Protein AF-A0A7V3SE21-F1 (afdb_monomer_lite)

Sequence (93 aa):
MIGTDTRRGSLRWNPDHPVSPHMLGSLLDEIGIGLDGVPGSSEARKATERYCTEALIQAAGAGIYLRIGHLETIARSFYDGYLACWPRKEPVG

Foldseek 3Di:
DDDPPPPPPPPPDDQAAFDDLVCLVVLCVVLCQLVPPDPCSVVLSVVLNVVLNVVCVVCVVVVHTHGSNNSSVSSVVSSVVCVVPPDPPDPPD

pLDDT: mean 85.1, std 17.77, range [37.47, 97.94]

Radius of gyration: 16.31 Å; chains: 1; bounding box: 39×21×65 Å

Secondary structure (DSSP, 8-state):
--------------TTSBP-GGGHHHHHHHTTTT-S--TTHHHHHHHHHHHHHHHHHHHHHTT---BHHHHHHHHHHHHHHHHHHS-------

Structure (mmCIF, N/CA/C/O backbone):
data_AF-A0A7V3SE21-F1
#
_entry.id   AF-A0A7V3SE21-F1
#
loop_
_atom_site.group_PDB
_atom_site.id
_atom_site.type_symbol
_atom_site.label_atom_id
_atom_site.label_alt_id
_atom_site.label_comp_id
_atom_site.label_asym_id
_atom_site.label_entity_id
_atom_site.label_seq_id
_atom_site.pdbx_PDB_ins_code
_atom_site.Cartn_x
_atom_site.Cartn_y
_atom_site.Cartn_z
_atom_site.occupancy
_atom_site.B_iso_or_equiv
_atom_site.auth_seq_id
_atom_site.auth_comp_id
_atom_site.auth_asym_id
_atom_site.auth_atom_id
_atom_site.pdbx_PDB_model_num
ATOM 1 N N . MET A 1 1 ? 23.598 -4.644 36.211 1.00 37.47 1 MET A N 1
ATOM 2 C CA . MET A 1 1 ? 23.732 -4.502 34.746 1.00 37.47 1 MET A CA 1
ATOM 3 C C . MET A 1 1 ? 22.348 -4.661 34.143 1.00 37.47 1 MET A C 1
ATOM 5 O O . MET A 1 1 ? 21.848 -5.775 34.099 1.00 37.47 1 MET A O 1
ATOM 9 N N . ILE A 1 2 ? 21.689 -3.553 33.801 1.00 41.41 2 ILE A N 1
ATOM 10 C CA . ILE A 1 2 ? 20.383 -3.576 33.131 1.00 41.41 2 ILE A CA 1
ATOM 11 C C . ILE A 1 2 ? 20.685 -3.747 31.644 1.00 41.41 2 ILE A C 1
ATOM 13 O O . ILE A 1 2 ? 21.184 -2.824 31.006 1.00 41.41 2 ILE A O 1
ATOM 17 N N . GLY A 1 3 ? 20.486 -4.959 31.128 1.00 39.25 3 GLY A N 1
ATOM 18 C CA . GLY A 1 3 ? 20.577 -5.225 29.700 1.00 39.25 3 GLY A CA 1
ATOM 19 C C . GLY A 1 3 ? 19.421 -4.525 29.000 1.00 39.25 3 GLY A C 1
ATOM 20 O O . GLY A 1 3 ? 18.262 -4.852 29.241 1.00 39.25 3 GLY A O 1
ATOM 21 N N . THR A 1 4 ? 19.736 -3.541 28.166 1.00 45.44 4 THR A N 1
ATOM 22 C CA . THR A 1 4 ? 18.806 -2.968 27.196 1.00 45.44 4 THR A CA 1
ATOM 23 C C . THR A 1 4 ? 18.436 -4.065 26.204 1.00 45.44 4 THR A C 1
ATOM 25 O O . THR A 1 4 ? 19.206 -4.372 25.294 1.00 45.44 4 THR A O 1
ATOM 28 N N . ASP A 1 5 ? 17.288 -4.702 26.426 1.00 42.91 5 ASP A N 1
ATOM 29 C CA . ASP A 1 5 ? 16.711 -5.671 25.501 1.00 42.91 5 ASP A CA 1
ATOM 30 C C . ASP A 1 5 ? 16.147 -4.915 24.292 1.00 42.91 5 ASP A C 1
ATOM 32 O O . ASP A 1 5 ? 14.964 -4.601 24.198 1.00 42.91 5 ASP A O 1
ATOM 36 N N . THR A 1 6 ? 17.035 -4.560 23.365 1.00 46.00 6 THR A N 1
ATOM 37 C CA . THR A 1 6 ? 16.697 -3.973 22.065 1.00 46.00 6 THR A CA 1
ATOM 38 C C . THR A 1 6 ? 16.263 -5.062 21.083 1.00 46.00 6 THR A C 1
ATOM 40 O O . THR A 1 6 ? 16.638 -5.050 19.910 1.00 46.00 6 THR A O 1
ATOM 43 N N . ARG A 1 7 ? 15.461 -6.034 21.528 1.00 44.62 7 ARG A N 1
ATOM 44 C CA . ARG A 1 7 ? 14.693 -6.860 20.600 1.00 44.62 7 ARG A CA 1
ATOM 45 C C . ARG A 1 7 ? 13.592 -5.975 20.039 1.00 44.62 7 ARG A C 1
ATOM 47 O O . ARG A 1 7 ? 12.535 -5.825 20.642 1.00 44.62 7 ARG A O 1
ATOM 54 N N . ARG A 1 8 ? 13.858 -5.382 18.867 1.00 47.28 8 ARG A N 1
ATOM 55 C CA . ARG A 1 8 ? 12.812 -5.019 17.902 1.00 47.28 8 ARG A CA 1
ATOM 56 C C . ARG A 1 8 ? 11.898 -6.234 17.817 1.00 47.28 8 ARG A C 1
ATOM 58 O O . ARG A 1 8 ? 12.282 -7.240 17.225 1.00 47.28 8 ARG A O 1
ATOM 65 N N . GLY A 1 9 ? 10.770 -6.187 18.517 1.00 45.34 9 GLY A N 1
ATOM 66 C CA . GLY A 1 9 ? 9.802 -7.264 18.490 1.00 45.34 9 GLY A CA 1
ATOM 67 C C . GLY A 1 9 ? 9.381 -7.417 17.043 1.00 45.34 9 GLY A C 1
ATOM 68 O O . GLY A 1 9 ? 8.757 -6.510 16.500 1.00 45.34 9 GLY A O 1
ATOM 69 N N . SER A 1 10 ? 9.769 -8.521 16.407 1.00 53.78 10 SER A N 1
ATOM 70 C CA . SER A 1 10 ? 9.107 -8.955 15.188 1.00 53.78 10 SER A CA 1
ATOM 71 C C . SER A 1 10 ? 7.626 -8.995 15.538 1.00 53.78 10 SER A C 1
ATOM 73 O O . SER A 1 10 ? 7.232 -9.784 16.410 1.00 53.78 10 SER A O 1
ATOM 75 N N . LEU A 1 11 ? 6.821 -8.111 14.950 1.00 56.81 11 LEU A N 1
ATOM 76 C CA . LEU A 1 11 ? 5.378 -8.286 14.972 1.00 56.81 11 LEU A CA 1
ATOM 77 C C . LEU A 1 11 ? 5.151 -9.726 14.520 1.00 56.81 11 LEU A C 1
ATOM 79 O O . LEU A 1 11 ? 5.589 -10.120 13.445 1.00 56.81 11 LEU A O 1
ATOM 83 N N . ARG A 1 12 ? 4.573 -10.570 15.380 1.00 68.75 12 ARG A N 1
ATOM 84 C CA . ARG A 1 12 ? 4.109 -11.868 14.897 1.00 68.75 12 ARG A CA 1
ATOM 85 C C . ARG A 1 12 ? 3.080 -11.538 13.832 1.00 68.75 12 ARG A C 1
ATOM 87 O O . ARG A 1 12 ? 2.051 -10.957 14.177 1.00 68.75 12 ARG A O 1
ATOM 94 N N . TRP A 1 13 ? 3.400 -11.851 12.578 1.00 77.75 13 TRP A N 1
ATOM 95 C CA . TRP A 1 13 ? 2.539 -11.559 11.445 1.00 77.75 13 TRP A CA 1
ATOM 96 C C . TRP A 1 13 ? 1.112 -12.017 11.753 1.00 77.75 13 TRP A C 1
ATOM 98 O O . TRP A 1 13 ? 0.862 -13.204 11.976 1.00 77.75 13 TRP A O 1
ATOM 108 N N . ASN A 1 14 ? 0.192 -11.061 11.831 1.00 89.19 14 ASN A N 1
ATOM 109 C CA . ASN A 1 14 ? -1.210 -11.308 12.124 1.00 89.19 14 ASN A CA 1
ATOM 110 C C . ASN A 1 14 ? -2.050 -10.413 11.207 1.00 89.19 14 ASN A C 1
ATOM 112 O O . ASN A 1 14 ? -2.110 -9.204 11.450 1.00 89.19 14 ASN A O 1
ATOM 116 N N . PRO A 1 15 ? -2.712 -10.973 10.178 1.00 90.69 15 PRO A N 1
ATOM 117 C CA . PRO A 1 15 ? -3.457 -10.186 9.201 1.00 90.69 15 PRO A CA 1
ATOM 118 C C . PRO A 1 15 ? -4.610 -9.395 9.824 1.00 90.69 15 PRO A C 1
ATOM 120 O O . PRO A 1 15 ? -5.032 -8.403 9.231 1.00 90.69 15 PRO A O 1
ATOM 123 N N . ASP A 1 16 ? -5.086 -9.791 11.009 1.00 93.38 16 ASP A N 1
ATOM 124 C CA . ASP A 1 16 ? -6.167 -9.114 11.719 1.00 93.38 16 ASP A CA 1
ATOM 125 C C . ASP A 1 16 ? -5.707 -7.942 12.595 1.00 93.38 16 ASP A C 1
ATOM 127 O O . ASP A 1 16 ? -6.539 -7.179 13.091 1.00 93.38 16 ASP A O 1
ATOM 131 N N . HIS A 1 17 ? -4.398 -7.761 12.791 1.00 91.69 17 HIS A N 1
ATOM 132 C CA . HIS A 1 17 ? -3.889 -6.679 13.626 1.00 91.69 17 HIS A CA 1
ATOM 133 C C . HIS A 1 17 ? -4.207 -5.318 12.980 1.00 91.69 17 HIS A C 1
ATOM 135 O O . HIS A 1 17 ? -3.874 -5.119 11.808 1.00 91.69 17 HIS A O 1
ATOM 141 N N . PRO A 1 18 ? -4.809 -4.356 13.707 1.00 92.31 18 PRO A N 1
ATOM 142 C CA . PRO A 1 18 ? -4.996 -3.001 13.197 1.00 92.31 18 PRO A CA 1
ATOM 143 C C . PRO A 1 18 ?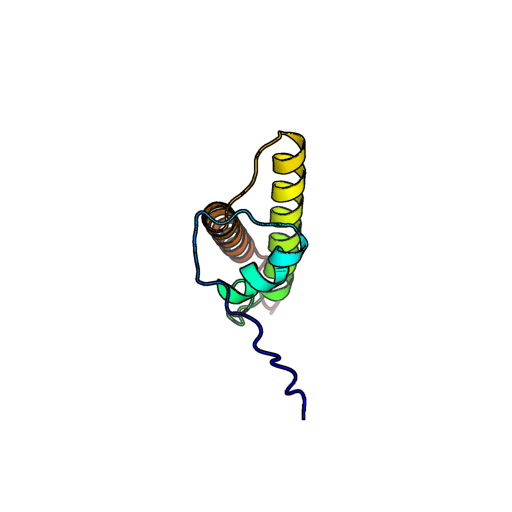 -3.651 -2.327 12.910 1.00 92.31 18 PRO A C 1
ATOM 145 O O . PRO A 1 18 ? -2.705 -2.472 13.684 1.00 92.31 18 PRO A O 1
ATOM 148 N N . VAL A 1 19 ? -3.585 -1.571 11.818 1.00 91.12 19 VAL A N 1
ATOM 149 C CA . VAL A 1 19 ? -2.395 -0.827 11.397 1.00 91.12 19 VAL A CA 1
ATOM 150 C C . VAL A 1 19 ? -2.562 0.637 11.765 1.00 91.12 19 VAL A C 1
ATOM 152 O O . VAL A 1 19 ? -3.591 1.255 11.497 1.00 91.12 19 VAL A O 1
ATOM 155 N N . SER A 1 20 ? -1.517 1.208 12.350 1.00 86.12 20 SER A N 1
ATOM 156 C CA . SER A 1 20 ? -1.400 2.649 12.548 1.00 86.12 20 SER A CA 1
ATOM 157 C C . SER A 1 20 ? -0.413 3.247 11.534 1.00 86.12 20 SER A C 1
ATOM 159 O O . SER A 1 20 ? 0.466 2.530 11.045 1.00 86.12 20 SER A O 1
ATOM 161 N N . PRO A 1 21 ? -0.487 4.556 11.231 1.00 85.62 21 PRO A N 1
ATOM 162 C CA . PRO A 1 21 ? 0.389 5.175 10.232 1.00 85.62 21 PRO A CA 1
ATOM 163 C C . PRO A 1 21 ? 1.888 4.991 10.502 1.00 85.62 21 PRO A C 1
ATOM 165 O O . PRO A 1 21 ? 2.660 4.803 9.568 1.00 85.62 21 PRO A O 1
ATOM 168 N N . HIS A 1 22 ? 2.314 4.972 11.770 1.00 88.19 22 HIS A N 1
ATOM 169 C CA . HIS A 1 22 ? 3.730 4.806 12.119 1.00 88.19 22 HIS A CA 1
ATOM 170 C C . HIS A 1 22 ? 4.269 3.395 11.837 1.00 88.19 22 HIS A C 1
ATOM 172 O O . HIS A 1 22 ? 5.478 3.215 11.728 1.00 88.19 22 HIS A O 1
ATOM 178 N N . MET A 1 23 ? 3.390 2.395 11.712 1.00 90.81 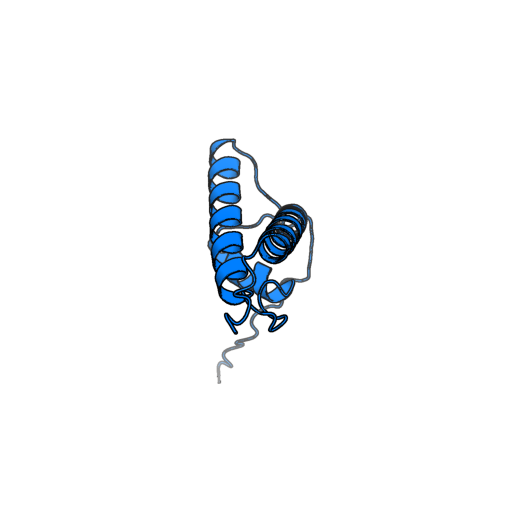23 MET A N 1
ATOM 179 C CA . MET A 1 23 ? 3.773 1.020 11.374 1.00 90.81 23 MET A CA 1
ATOM 180 C C . MET A 1 23 ? 3.962 0.822 9.868 1.00 90.81 23 MET A C 1
ATOM 182 O O . MET A 1 23 ? 4.544 -0.180 9.464 1.00 90.81 23 MET A O 1
ATOM 186 N N . LEU A 1 24 ? 3.469 1.746 9.035 1.00 92.25 24 LEU A N 1
ATOM 187 C CA . LEU A 1 24 ? 3.364 1.546 7.591 1.00 92.25 24 LEU A CA 1
ATOM 188 C C . LEU A 1 24 ? 4.720 1.281 6.929 1.00 92.25 24 LEU A C 1
ATOM 190 O O . LEU A 1 24 ? 4.834 0.357 6.129 1.00 92.25 24 LEU A O 1
ATOM 194 N N . GLY A 1 25 ? 5.747 2.058 7.284 1.00 92.94 25 GLY A N 1
ATOM 195 C CA . GLY A 1 25 ? 7.096 1.882 6.746 1.00 92.94 25 GLY A CA 1
ATOM 196 C C . GLY A 1 25 ? 7.616 0.463 6.977 1.00 92.94 25 GLY A C 1
ATOM 197 O O . GLY A 1 25 ? 7.924 -0.235 6.013 1.00 92.94 25 GLY A O 1
ATOM 198 N N . SER A 1 26 ? 7.610 0.019 8.240 1.00 92.12 26 SER A N 1
ATOM 199 C CA . SER A 1 26 ? 8.062 -1.320 8.637 1.00 92.12 26 SER A CA 1
ATOM 200 C C . SER A 1 26 ? 7.202 -2.440 8.061 1.00 92.12 26 SER A C 1
ATOM 202 O O . SER A 1 26 ? 7.750 -3.452 7.642 1.00 92.12 26 SER A O 1
ATOM 204 N N . LEU A 1 27 ? 5.880 -2.256 7.996 1.00 93.75 27 LEU A N 1
ATOM 205 C CA . LEU A 1 27 ? 4.977 -3.231 7.388 1.00 93.75 27 LEU A CA 1
ATOM 206 C C . LEU A 1 27 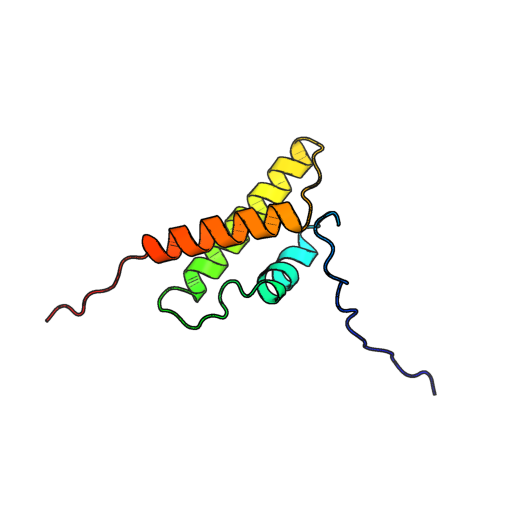? 5.333 -3.457 5.918 1.00 93.75 27 LEU A C 1
ATOM 208 O O . LEU A 1 27 ? 5.440 -4.595 5.482 1.00 93.75 27 LEU A O 1
ATOM 212 N N . LEU A 1 28 ? 5.526 -2.373 5.167 1.00 95.69 28 LEU A N 1
ATOM 213 C CA . LEU A 1 28 ? 5.859 -2.435 3.748 1.00 95.69 28 LEU A CA 1
ATOM 214 C C . LEU A 1 28 ? 7.241 -3.074 3.506 1.00 95.69 28 LEU A C 1
ATOM 216 O O . LEU A 1 28 ? 7.390 -3.809 2.531 1.00 95.69 28 LEU A O 1
ATOM 220 N N . ASP A 1 29 ? 8.213 -2.862 4.402 1.00 94.25 29 ASP A N 1
ATOM 221 C CA . ASP A 1 29 ? 9.501 -3.572 4.362 1.00 94.25 29 ASP A CA 1
ATOM 222 C C . ASP A 1 29 ? 9.327 -5.074 4.638 1.00 94.25 29 ASP A C 1
ATOM 224 O O . ASP A 1 29 ? 9.912 -5.904 3.944 1.00 94.25 29 ASP A O 1
ATOM 228 N N . GLU A 1 30 ? 8.494 -5.436 5.618 1.00 92.38 30 GLU A N 1
ATOM 229 C CA . GLU A 1 30 ? 8.235 -6.827 6.009 1.00 92.38 30 GLU A CA 1
ATOM 230 C C . GLU A 1 30 ? 7.568 -7.637 4.886 1.00 92.38 30 GLU A C 1
ATOM 232 O O . GLU A 1 30 ? 7.916 -8.799 4.678 1.00 92.38 30 GLU A O 1
ATOM 237 N N . ILE A 1 31 ? 6.676 -7.018 4.104 1.00 92.69 31 ILE A N 1
ATOM 238 C CA . ILE A 1 31 ? 6.064 -7.655 2.923 1.00 92.69 31 ILE A CA 1
ATOM 239 C C . ILE A 1 31 ? 6.888 -7.506 1.634 1.00 92.69 31 ILE A C 1
ATOM 241 O O . ILE A 1 31 ? 6.449 -7.958 0.576 1.00 92.69 31 ILE A O 1
ATOM 245 N N . GLY A 1 32 ? 8.073 -6.890 1.706 1.00 94.44 32 GLY A N 1
ATOM 246 C CA . GLY A 1 32 ? 9.028 -6.815 0.598 1.00 94.44 32 GLY A CA 1
ATOM 247 C C . GLY A 1 32 ? 8.745 -5.752 -0.469 1.00 94.44 32 GLY A C 1
ATOM 248 O O . GLY A 1 32 ? 9.351 -5.796 -1.539 1.00 94.44 32 GLY A O 1
ATOM 249 N N . ILE A 1 33 ? 7.856 -4.787 -0.215 1.00 96.81 33 ILE A N 1
ATOM 250 C CA . ILE A 1 33 ? 7.536 -3.731 -1.188 1.00 96.81 33 ILE A CA 1
ATOM 251 C C . ILE A 1 33 ? 8.763 -2.835 -1.382 1.00 96.81 33 ILE A C 1
ATOM 253 O O . ILE A 1 33 ? 9.284 -2.262 -0.424 1.00 96.81 33 ILE A O 1
ATOM 257 N N . GLY A 1 34 ? 9.208 -2.669 -2.630 1.00 94.25 34 GLY A N 1
ATOM 258 C CA . GLY A 1 34 ? 10.353 -1.816 -2.964 1.00 94.25 34 GLY A CA 1
ATOM 259 C C . GLY A 1 34 ? 11.734 -2.432 -2.710 1.00 94.25 34 GLY A C 1
ATOM 260 O O . GLY A 1 34 ? 12.728 -1.715 -2.807 1.00 94.25 34 GLY A O 1
ATOM 261 N N . LEU A 1 35 ? 11.808 -3.720 -2.350 1.00 93.12 35 LEU A N 1
ATOM 262 C CA . LEU A 1 35 ? 13.063 -4.417 -2.016 1.00 93.12 35 LEU A CA 1
ATOM 263 C C . LEU A 1 35 ? 13.533 -5.394 -3.108 1.00 93.12 35 LEU A C 1
ATOM 265 O O . LEU A 1 35 ? 14.527 -6.092 -2.934 1.00 93.12 35 LEU A O 1
ATOM 269 N N . ASP A 1 36 ? 12.832 -5.437 -4.237 1.00 90.00 36 ASP A N 1
ATOM 270 C CA . ASP A 1 36 ? 13.077 -6.343 -5.365 1.00 90.00 36 ASP A CA 1
ATOM 271 C C . ASP A 1 36 ? 14.200 -5.890 -6.317 1.00 90.00 36 ASP A C 1
ATOM 273 O O . ASP A 1 36 ? 14.668 -6.669 -7.146 1.00 90.00 36 ASP A O 1
ATOM 277 N N . GLY A 1 37 ? 14.653 -4.638 -6.202 1.00 87.19 37 GLY A N 1
ATOM 278 C CA . GLY A 1 37 ? 15.742 -4.086 -7.007 1.00 87.19 37 GLY A CA 1
ATOM 279 C C . GLY A 1 37 ? 15.395 -3.834 -8.479 1.00 87.19 37 GLY A C 1
ATOM 280 O O . GLY A 1 37 ? 16.306 -3.609 -9.278 1.00 87.19 37 GLY A O 1
ATOM 281 N N . VAL A 1 38 ? 14.113 -3.852 -8.862 1.00 89.88 38 VAL A N 1
ATOM 282 C CA . VAL A 1 38 ? 13.712 -3.596 -10.255 1.00 89.88 38 VAL A CA 1
ATOM 283 C C . VAL A 1 38 ? 13.732 -2.095 -10.594 1.00 89.88 38 VAL A C 1
ATOM 285 O O . VAL A 1 38 ? 13.598 -1.245 -9.706 1.00 89.88 38 VAL A O 1
ATOM 288 N N . PRO A 1 39 ? 13.884 -1.707 -11.875 1.00 90.94 39 PRO A N 1
ATOM 289 C CA . PRO A 1 39 ? 13.777 -0.306 -12.276 1.00 90.94 39 PRO A CA 1
ATOM 290 C C . PRO A 1 39 ? 12.434 0.310 -11.865 1.00 90.94 39 PRO A C 1
ATOM 292 O O . PRO A 1 39 ? 11.383 -0.286 -12.079 1.00 90.94 39 PRO A O 1
ATOM 295 N N . GLY A 1 40 ? 12.468 1.515 -11.290 1.00 90.75 40 GLY A N 1
ATOM 296 C CA . GLY A 1 40 ? 11.269 2.201 -10.793 1.00 90.75 40 GLY A CA 1
ATOM 297 C C . GLY A 1 40 ? 10.786 1.730 -9.416 1.00 90.75 40 GLY A C 1
ATOM 298 O O . GLY A 1 40 ? 9.842 2.305 -8.882 1.00 90.75 40 GLY A O 1
ATOM 299 N N . SER A 1 41 ? 11.441 0.735 -8.804 1.00 94.44 41 SER A N 1
ATOM 300 C CA . SER A 1 41 ? 11.078 0.188 -7.488 1.00 94.44 41 SER A CA 1
ATOM 301 C C . SER A 1 41 ? 11.071 1.249 -6.377 1.00 94.44 41 SER A C 1
ATOM 303 O O . SER A 1 41 ? 10.162 1.270 -5.547 1.00 94.44 41 SER A O 1
ATOM 305 N N . SER A 1 42 ? 12.014 2.202 -6.393 1.00 94.12 42 SER A N 1
ATOM 306 C CA . SER A 1 42 ? 12.071 3.286 -5.397 1.00 94.12 42 SER A CA 1
ATOM 307 C C . SER A 1 42 ? 10.894 4.258 -5.521 1.00 94.12 42 SER A C 1
ATOM 309 O O . SER A 1 42 ? 10.292 4.660 -4.522 1.00 94.12 42 SER A O 1
ATOM 311 N N . GLU A 1 43 ? 10.539 4.651 -6.741 1.00 95.06 43 GLU A N 1
ATOM 312 C CA . GLU A 1 43 ? 9.404 5.527 -7.009 1.00 95.06 43 GLU A CA 1
ATOM 313 C C . GLU A 1 43 ? 8.076 4.820 -6.741 1.00 95.06 43 GLU A C 1
ATOM 315 O O . GLU A 1 43 ? 7.216 5.391 -6.066 1.00 95.06 43 GLU A O 1
ATOM 320 N N . ALA A 1 44 ? 7.952 3.558 -7.160 1.00 96.38 44 ALA A N 1
ATOM 321 C CA . ALA A 1 44 ? 6.812 2.700 -6.864 1.00 96.38 44 ALA A CA 1
ATOM 322 C C . ALA A 1 44 ? 6.612 2.538 -5.353 1.00 96.38 44 ALA A C 1
ATOM 324 O O . ALA A 1 44 ? 5.496 2.695 -4.857 1.00 96.38 44 ALA A O 1
ATOM 325 N N . ARG A 1 45 ? 7.693 2.332 -4.586 1.00 97.12 45 ARG A N 1
ATOM 326 C CA . ARG A 1 45 ? 7.667 2.280 -3.115 1.00 97.12 45 ARG A CA 1
ATOM 327 C C . ARG A 1 45 ? 7.093 3.560 -2.517 1.00 97.12 45 ARG A C 1
ATOM 329 O O . ARG A 1 45 ? 6.172 3.491 -1.706 1.00 97.12 45 ARG A O 1
ATOM 336 N N . LYS A 1 46 ? 7.601 4.724 -2.938 1.00 96.62 46 LYS A N 1
ATOM 337 C CA . LYS A 1 46 ? 7.146 6.042 -2.453 1.00 96.62 46 LYS A CA 1
ATOM 338 C C . LYS A 1 46 ? 5.704 6.351 -2.852 1.00 96.62 46 LYS A C 1
ATOM 340 O O . LYS A 1 46 ? 5.007 7.062 -2.130 1.00 96.62 46 LYS A O 1
ATOM 345 N N . ALA A 1 47 ? 5.268 5.904 -4.027 1.00 96.81 47 ALA A N 1
ATOM 346 C CA . ALA A 1 47 ? 3.886 6.054 -4.471 1.00 96.81 47 ALA A CA 1
ATOM 347 C C . ALA A 1 47 ? 2.952 5.149 -3.653 1.00 96.81 47 ALA A C 1
ATOM 349 O O . ALA A 1 47 ? 1.935 5.618 -3.149 1.00 96.81 47 ALA A O 1
ATOM 350 N N . THR A 1 48 ? 3.356 3.897 -3.433 1.00 97.94 48 THR A N 1
ATOM 351 C CA . THR A 1 48 ? 2.624 2.916 -2.618 1.00 97.94 48 THR A CA 1
ATOM 352 C C . THR A 1 48 ? 2.477 3.383 -1.174 1.00 97.94 48 THR A C 1
ATOM 354 O O . THR A 1 48 ? 1.388 3.335 -0.615 1.00 97.94 48 THR A O 1
ATOM 357 N N . GLU A 1 49 ? 3.547 3.898 -0.566 1.00 97.25 49 GLU A N 1
ATOM 358 C CA . GLU A 1 49 ? 3.504 4.423 0.802 1.00 97.25 49 GLU A CA 1
ATOM 359 C C . GLU A 1 49 ? 2.536 5.607 0.937 1.00 97.25 49 GLU A C 1
ATOM 361 O O . GLU A 1 49 ? 1.742 5.653 1.879 1.00 97.25 49 GLU A O 1
ATOM 366 N N . ARG A 1 50 ? 2.541 6.532 -0.032 1.00 97.00 50 ARG A N 1
ATOM 367 C CA . ARG A 1 50 ? 1.581 7.645 -0.073 1.00 97.00 50 ARG A CA 1
ATOM 368 C C . ARG A 1 50 ? 0.145 7.148 -0.205 1.00 97.00 50 ARG A C 1
ATOM 370 O O . ARG A 1 50 ? -0.699 7.542 0.594 1.00 97.00 50 ARG A O 1
ATOM 377 N N . TYR A 1 51 ? -0.104 6.231 -1.136 1.00 97.25 51 TYR A N 1
ATOM 378 C CA . TYR A 1 51 ? -1.429 5.653 -1.349 1.00 97.25 51 TYR A CA 1
ATOM 379 C C . TYR A 1 51 ? -1.959 4.937 -0.096 1.00 97.25 51 TYR A C 1
ATOM 381 O O . TYR A 1 51 ? -3.076 5.189 0.353 1.00 97.25 51 TYR A O 1
ATOM 389 N N . CYS A 1 52 ? -1.136 4.097 0.537 1.00 97.44 52 CYS A N 1
ATOM 390 C CA . CYS A 1 52 ? -1.500 3.411 1.776 1.00 97.44 52 CYS A CA 1
ATOM 391 C C . CYS A 1 52 ? -1.726 4.382 2.947 1.00 97.44 52 CYS A C 1
ATOM 393 O O . CYS A 1 52 ? -2.605 4.147 3.776 1.00 97.44 52 CYS A O 1
ATOM 395 N N . THR A 1 53 ? -0.968 5.480 3.014 1.00 95.75 53 THR A N 1
ATOM 396 C CA . THR A 1 53 ? -1.177 6.535 4.018 1.00 95.75 53 THR A CA 1
ATOM 397 C C . THR A 1 53 ? -2.535 7.208 3.831 1.00 95.75 53 THR A C 1
ATOM 399 O O . THR A 1 53 ? -3.282 7.360 4.797 1.00 95.75 53 THR A O 1
ATOM 402 N N . GLU A 1 54 ? -2.895 7.566 2.598 1.00 95.69 54 GLU A N 1
ATOM 403 C CA . GLU A 1 54 ? -4.207 8.142 2.287 1.00 95.69 54 GLU A CA 1
ATOM 404 C C . GLU A 1 54 ? -5.346 7.171 2.611 1.00 95.69 54 GLU A C 1
ATOM 406 O O . GLU A 1 54 ? -6.332 7.576 3.225 1.00 95.69 54 GLU A O 1
ATOM 411 N N . ALA A 1 55 ? -5.192 5.885 2.281 1.00 95.50 55 ALA A N 1
ATOM 412 C CA . ALA A 1 55 ? -6.168 4.854 2.625 1.00 95.50 55 ALA A CA 1
ATOM 413 C C . ALA A 1 55 ? -6.374 4.739 4.146 1.00 95.50 55 ALA A C 1
ATOM 415 O O . ALA A 1 55 ? -7.513 4.669 4.610 1.00 95.50 55 ALA A O 1
ATOM 416 N N . LEU A 1 56 ? -5.291 4.773 4.933 1.00 94.69 56 LEU A N 1
ATOM 417 C CA . LEU A 1 56 ? -5.358 4.778 6.399 1.00 94.69 56 LEU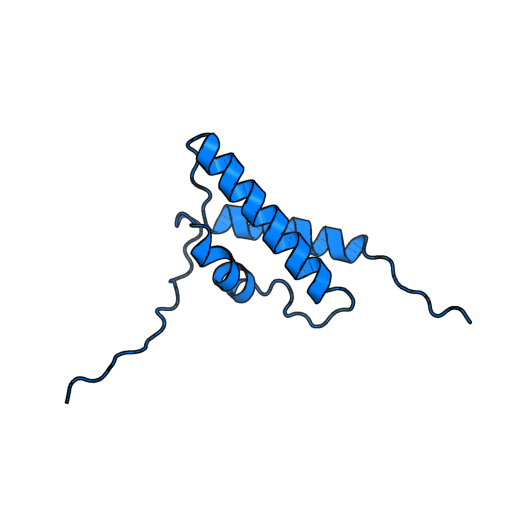 A CA 1
ATOM 418 C C . LEU A 1 56 ? -6.093 6.014 6.936 1.00 94.69 56 LEU A C 1
ATOM 420 O O . LEU A 1 56 ? -6.941 5.878 7.816 1.00 94.69 56 LEU A O 1
ATOM 424 N N . ILE A 1 57 ? -5.799 7.203 6.401 1.00 94.25 57 ILE A N 1
ATOM 425 C CA . ILE A 1 57 ? -6.451 8.458 6.809 1.00 94.25 57 ILE A CA 1
ATOM 426 C C . ILE A 1 57 ? -7.950 8.424 6.485 1.00 94.25 57 ILE A C 1
ATOM 428 O O . ILE A 1 57 ? -8.771 8.752 7.342 1.00 94.25 57 ILE A O 1
ATOM 432 N N . GLN A 1 58 ? -8.318 8.003 5.273 1.00 94.81 58 GLN A N 1
ATOM 433 C CA . GLN A 1 58 ? -9.717 7.919 4.849 1.00 94.81 58 GLN A CA 1
ATOM 434 C C . GLN A 1 58 ? -10.501 6.894 5.675 1.00 94.81 58 GLN A C 1
ATOM 436 O O . GLN A 1 58 ? -11.604 7.190 6.132 1.00 94.81 58 GLN A O 1
ATOM 441 N N . ALA A 1 59 ? -9.921 5.716 5.924 1.00 94.81 59 ALA A N 1
ATOM 442 C CA . ALA A 1 59 ? -10.539 4.698 6.766 1.00 94.81 59 ALA A CA 1
ATOM 443 C C . ALA A 1 59 ? -10.768 5.215 8.193 1.00 94.81 59 ALA A C 1
ATOM 445 O O . ALA A 1 59 ? -11.878 5.097 8.711 1.00 94.81 59 ALA A O 1
ATOM 446 N N . ALA A 1 60 ? -9.765 5.871 8.789 1.00 91.00 60 ALA A N 1
ATOM 447 C CA . ALA A 1 60 ? -9.897 6.476 10.110 1.00 91.00 60 ALA A CA 1
ATOM 448 C C . ALA A 1 60 ? -11.013 7.535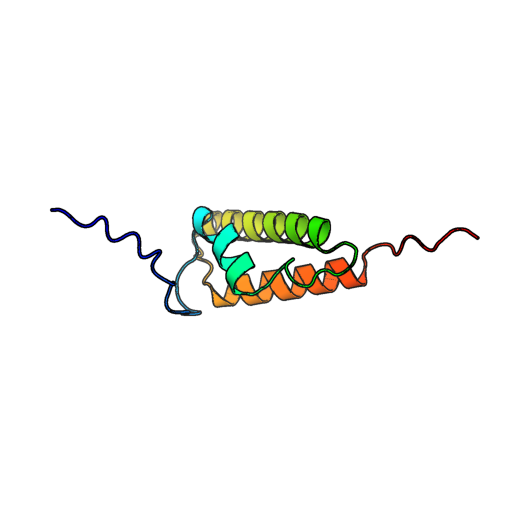 10.151 1.00 91.00 60 ALA A C 1
ATOM 450 O O . ALA A 1 60 ? -11.812 7.542 11.087 1.00 91.00 60 ALA A O 1
ATOM 451 N N . GLY A 1 61 ? -11.124 8.377 9.116 1.00 93.25 61 GLY A N 1
ATOM 452 C CA . GLY A 1 61 ? -12.210 9.356 8.978 1.00 93.25 61 GLY A CA 1
ATOM 453 C C . GLY A 1 61 ? -13.608 8.731 8.885 1.00 93.25 61 GLY A C 1
ATOM 454 O O . GLY A 1 61 ? -14.584 9.354 9.294 1.00 93.25 61 GLY A O 1
ATOM 455 N N . ALA A 1 62 ? -13.707 7.488 8.408 1.00 94.81 62 ALA A N 1
ATOM 456 C CA . ALA A 1 62 ? -14.943 6.709 8.346 1.00 94.81 62 ALA A CA 1
ATOM 457 C C . ALA A 1 62 ? -15.189 5.828 9.590 1.00 94.81 62 ALA A C 1
ATOM 459 O O . ALA A 1 62 ? -16.154 5.065 9.617 1.00 94.81 62 ALA A O 1
ATOM 460 N N . GLY A 1 63 ? -14.323 5.887 10.610 1.00 92.94 63 GLY A N 1
ATOM 461 C CA . GLY A 1 63 ? -14.401 5.011 11.785 1.00 92.94 63 GLY A CA 1
ATOM 462 C C . GLY A 1 63 ? -14.007 3.553 11.508 1.00 92.94 63 GLY A C 1
ATOM 463 O O . GLY A 1 63 ? -14.368 2.659 12.272 1.00 92.94 63 GLY A O 1
ATOM 464 N N . ILE A 1 64 ? -13.281 3.298 10.416 1.00 93.56 64 ILE A N 1
ATOM 465 C CA . ILE A 1 64 ? -12.806 1.976 9.999 1.00 93.56 64 ILE A CA 1
ATOM 466 C C . ILE A 1 64 ? -11.322 1.841 10.346 1.00 93.56 64 ILE A C 1
ATOM 468 O O . ILE A 1 64 ? -10.503 2.693 10.004 1.00 93.56 64 ILE A O 1
ATOM 472 N N . TYR A 1 65 ? -10.947 0.720 10.959 1.00 91.88 65 TYR A N 1
ATOM 473 C CA . TYR A 1 65 ? -9.548 0.382 11.211 1.00 91.88 65 TYR A CA 1
ATOM 474 C C . TYR A 1 65 ? -9.056 -0.604 10.159 1.00 91.88 65 TYR A C 1
ATOM 476 O O . TYR A 1 65 ? -9.527 -1.742 10.085 1.00 91.88 65 TYR A O 1
ATOM 484 N N . LEU A 1 66 ? -8.098 -0.179 9.334 1.00 94.25 66 LEU A N 1
ATOM 485 C CA . LEU A 1 66 ? -7.461 -1.098 8.401 1.00 94.25 66 LEU A CA 1
ATOM 486 C C . LEU A 1 66 ? -6.555 -2.069 9.161 1.00 94.25 66 LEU A C 1
ATOM 488 O O . LEU A 1 66 ? -5.859 -1.691 10.103 1.00 94.25 66 LEU A O 1
ATOM 492 N N . ARG A 1 67 ? -6.579 -3.330 8.736 1.00 95.62 67 ARG A N 1
ATOM 493 C CA . ARG A 1 67 ? -5.786 -4.415 9.312 1.00 95.62 67 ARG A CA 1
ATOM 494 C C . ARG A 1 67 ? -4.594 -4.725 8.413 1.00 95.62 67 ARG A C 1
ATOM 496 O O . ARG A 1 67 ? -4.612 -4.362 7.233 1.00 95.62 67 ARG A O 1
ATOM 503 N N . ILE A 1 68 ? -3.589 -5.416 8.948 1.00 94.88 68 ILE A N 1
ATOM 504 C CA . ILE A 1 68 ? -2.364 -5.784 8.222 1.00 94.88 68 ILE A CA 1
ATOM 505 C C . ILE A 1 68 ? -2.690 -6.438 6.873 1.00 94.88 68 ILE A C 1
ATOM 507 O O . ILE A 1 68 ? -2.168 -5.999 5.853 1.00 94.88 68 ILE A O 1
ATOM 511 N N . GLY A 1 69 ? -3.617 -7.402 6.835 1.00 95.12 69 GLY A N 1
ATOM 512 C CA . GLY A 1 69 ? -3.976 -8.094 5.591 1.00 95.12 69 GLY A CA 1
ATOM 513 C C . GLY A 1 69 ? -4.617 -7.184 4.533 1.00 95.12 69 GLY A C 1
ATOM 514 O O . GLY A 1 69 ? -4.410 -7.379 3.334 1.00 95.12 69 GLY A O 1
ATOM 515 N N . HIS A 1 70 ? -5.355 -6.146 4.953 1.00 95.88 70 HIS A N 1
ATOM 516 C CA . HIS A 1 70 ? -5.904 -5.154 4.020 1.00 95.88 70 HIS A CA 1
ATOM 517 C C . HIS A 1 70 ? -4.774 -4.335 3.388 1.00 95.88 70 HIS A C 1
ATOM 519 O O . HIS A 1 70 ? -4.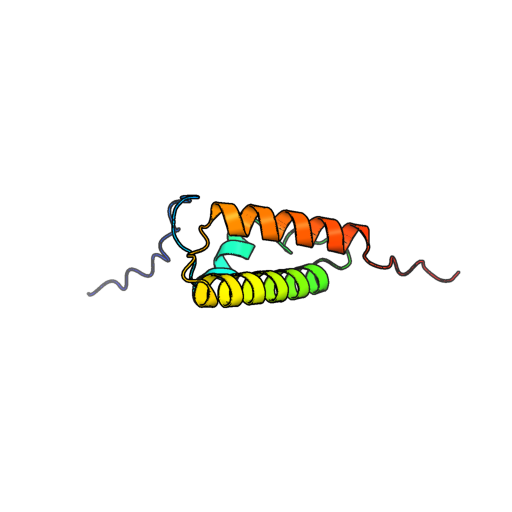730 -4.178 2.171 1.00 95.88 70 HIS A O 1
ATOM 525 N N . LEU A 1 71 ? -3.852 -3.839 4.220 1.00 95.81 71 LEU A N 1
ATOM 526 C CA . LEU A 1 71 ? -2.719 -3.025 3.777 1.00 95.81 71 LEU A CA 1
ATOM 527 C C . LEU A 1 71 ? -1.764 -3.818 2.896 1.00 95.81 71 LEU A C 1
ATOM 529 O O . LEU A 1 71 ? -1.307 -3.278 1.898 1.00 95.81 71 LEU A O 1
ATOM 533 N N . GLU A 1 72 ? -1.507 -5.086 3.212 1.00 96.06 72 GLU A N 1
ATOM 534 C CA . GLU A 1 72 ? -0.718 -5.962 2.348 1.00 96.06 72 GLU A CA 1
ATOM 535 C C . GLU A 1 72 ? -1.348 -6.082 0.957 1.00 96.06 72 GLU A C 1
ATOM 537 O O . GLU A 1 72 ? -0.673 -5.858 -0.048 1.00 96.06 72 GLU A O 1
ATOM 542 N N . THR A 1 73 ? -2.647 -6.386 0.896 1.00 97.00 73 THR A N 1
ATOM 543 C CA . THR A 1 73 ? -3.368 -6.545 -0.376 1.00 97.00 73 THR A CA 1
ATOM 544 C C . THR A 1 73 ? -3.326 -5.257 -1.197 1.00 97.00 73 THR A C 1
ATOM 546 O O . THR A 1 73 ? -3.011 -5.287 -2.389 1.00 97.00 73 THR A O 1
ATOM 549 N N . ILE A 1 74 ? -3.603 -4.117 -0.556 1.00 97.12 74 ILE A N 1
ATOM 550 C CA . ILE A 1 74 ? -3.577 -2.798 -1.194 1.00 97.12 74 ILE A CA 1
ATOM 551 C C . ILE A 1 74 ? -2.171 -2.472 -1.703 1.00 97.12 74 ILE A C 1
ATOM 553 O O . ILE A 1 74 ? -2.008 -2.096 -2.863 1.00 97.12 74 ILE A O 1
ATOM 557 N N . ALA A 1 75 ? -1.161 -2.633 -0.846 1.00 97.81 75 ALA A N 1
ATOM 558 C CA . ALA A 1 75 ? 0.212 -2.270 -1.149 1.00 97.81 75 ALA A CA 1
ATOM 559 C C . ALA A 1 75 ? 0.772 -3.085 -2.314 1.00 97.81 75 ALA A C 1
ATOM 561 O O . ALA A 1 75 ? 1.305 -2.493 -3.246 1.00 97.81 75 ALA A O 1
ATOM 562 N N . ARG A 1 76 ? 0.605 -4.415 -2.293 1.00 97.31 76 ARG A N 1
ATOM 563 C CA . ARG A 1 76 ? 1.045 -5.295 -3.387 1.00 97.31 76 ARG A CA 1
ATOM 564 C C . ARG A 1 76 ? 0.363 -4.926 -4.700 1.00 97.31 76 ARG A C 1
ATOM 566 O O . ARG A 1 76 ? 1.040 -4.646 -5.679 1.00 97.31 76 ARG A O 1
ATOM 573 N N . SER A 1 77 ? -0.968 -4.824 -4.694 1.00 97.56 77 SER A N 1
ATOM 574 C CA . SER A 1 77 ? -1.736 -4.530 -5.913 1.00 97.56 77 SER A CA 1
ATOM 575 C C . SER A 1 77 ? -1.339 -3.191 -6.538 1.00 97.56 77 SER A C 1
ATOM 577 O O . SER A 1 77 ? -1.162 -3.095 -7.752 1.00 97.56 77 SER A O 1
ATOM 579 N N . PHE A 1 78 ? -1.193 -2.149 -5.713 1.00 97.56 78 PHE A N 1
ATOM 580 C CA . PHE A 1 78 ? -0.800 -0.830 -6.194 1.00 97.56 78 PHE A CA 1
ATOM 581 C C . PHE A 1 78 ? 0.644 -0.825 -6.697 1.00 97.56 78 PHE A C 1
ATOM 583 O O . PHE A 1 78 ? 0.909 -0.285 -7.768 1.00 97.56 78 PHE A O 1
ATOM 590 N N . TYR A 1 79 ? 1.569 -1.426 -5.948 1.00 97.75 79 TYR A N 1
ATOM 591 C CA . TYR A 1 79 ? 2.982 -1.489 -6.305 1.00 97.75 79 TYR A CA 1
ATOM 592 C C . TYR A 1 79 ? 3.204 -2.222 -7.633 1.00 97.75 79 TYR A C 1
ATOM 594 O O . TYR A 1 79 ? 3.828 -1.670 -8.541 1.00 97.75 79 TYR A O 1
ATOM 602 N N . ASP A 1 80 ? 2.617 -3.411 -7.780 1.00 96.12 80 ASP A N 1
ATOM 603 C CA . ASP A 1 80 ? 2.719 -4.223 -8.995 1.00 96.12 80 ASP A CA 1
ATOM 604 C C . ASP A 1 80 ? 2.101 -3.493 -10.196 1.00 96.12 80 ASP A C 1
ATOM 606 O O . ASP A 1 80 ? 2.696 -3.434 -11.275 1.00 96.12 80 ASP A O 1
ATOM 610 N N . GLY A 1 81 ? 0.934 -2.866 -10.006 1.00 96.50 81 GLY A N 1
ATOM 611 C CA . GLY A 1 81 ? 0.285 -2.057 -11.038 1.00 96.50 81 GLY A CA 1
ATOM 612 C C . GLY A 1 81 ? 1.100 -0.822 -11.431 1.00 96.50 81 GLY A C 1
ATOM 613 O O . GLY A 1 81 ? 1.203 -0.493 -12.614 1.00 96.50 81 GLY A O 1
ATOM 614 N N . TYR A 1 82 ? 1.726 -0.155 -10.460 1.00 95.75 82 TYR A N 1
ATOM 615 C CA . TYR A 1 82 ? 2.594 0.992 -10.707 1.00 95.75 82 TYR A CA 1
ATOM 616 C C . TYR A 1 82 ? 3.805 0.594 -11.546 1.00 95.75 82 TYR A C 1
ATOM 618 O O . TYR A 1 82 ? 4.106 1.263 -12.531 1.00 95.75 82 TYR A O 1
ATOM 626 N N . LEU A 1 83 ? 4.476 -0.506 -11.192 1.00 94.25 83 LEU A N 1
ATOM 627 C CA . LEU A 1 83 ? 5.612 -1.028 -11.950 1.00 94.25 83 LEU A CA 1
ATOM 628 C C . LEU A 1 83 ? 5.215 -1.485 -13.355 1.00 94.25 83 LEU A C 1
ATOM 630 O O . LEU A 1 83 ? 5.951 -1.231 -14.307 1.00 94.25 83 LEU A O 1
ATOM 634 N N . ALA A 1 84 ? 4.047 -2.113 -13.509 1.00 92.75 84 ALA A N 1
ATOM 635 C CA . ALA A 1 84 ? 3.537 -2.523 -14.816 1.00 92.75 84 ALA A CA 1
ATOM 636 C C . ALA A 1 84 ? 3.310 -1.326 -15.756 1.00 92.75 84 ALA A C 1
ATOM 638 O O . ALA A 1 84 ? 3.562 -1.425 -16.957 1.00 92.75 84 ALA A O 1
ATOM 639 N N . CYS A 1 85 ? 2.874 -0.191 -15.204 1.00 89.81 85 CYS A N 1
ATOM 640 C CA . CYS A 1 85 ? 2.648 1.058 -15.931 1.00 89.81 85 CYS A CA 1
ATOM 641 C C . CYS A 1 85 ? 3.868 1.990 -15.952 1.00 89.81 85 CYS A C 1
ATOM 643 O O . CYS A 1 85 ? 3.817 3.041 -16.597 1.00 89.81 85 CYS A O 1
ATOM 645 N N . TRP A 1 86 ? 4.940 1.657 -15.228 1.00 85.44 86 TRP A N 1
ATOM 646 C CA . TRP A 1 86 ? 6.097 2.529 -15.094 1.00 85.44 86 TRP A CA 1
ATOM 647 C C . TRP A 1 86 ? 6.720 2.745 -16.474 1.00 85.44 86 TRP A C 1
ATOM 649 O O . TRP A 1 86 ? 7.047 1.763 -17.153 1.00 85.44 86 TRP A O 1
ATOM 659 N N . PRO A 1 87 ? 6.886 4.005 -16.919 1.00 73.81 87 PRO A N 1
ATOM 660 C CA . PRO A 1 87 ? 7.436 4.278 -18.231 1.00 73.81 87 PRO A CA 1
ATOM 661 C C . PRO A 1 87 ? 8.844 3.696 -18.288 1.00 73.81 87 PRO A C 1
ATOM 663 O O . PRO A 1 87 ? 9.777 4.187 -17.646 1.00 73.81 87 PRO A O 1
ATOM 666 N N . ARG A 1 88 ? 9.005 2.626 -19.071 1.00 66.75 88 ARG A N 1
ATOM 667 C CA . ARG A 1 88 ? 10.327 2.139 -19.435 1.00 66.75 88 ARG A CA 1
ATOM 668 C C . ARG A 1 88 ? 10.962 3.279 -20.216 1.00 66.75 88 ARG A C 1
ATOM 670 O O . ARG A 1 88 ? 10.495 3.613 -21.301 1.00 66.75 88 ARG A O 1
ATOM 677 N N . LYS A 1 89 ? 11.989 3.918 -19.652 1.00 58.09 89 LYS A N 1
ATOM 678 C CA . LYS A 1 89 ? 12.902 4.723 -20.461 1.00 58.09 89 LYS A CA 1
ATOM 679 C C . LYS A 1 89 ? 13.546 3.748 -21.437 1.00 58.09 89 LYS A C 1
ATOM 681 O O . LYS A 1 89 ? 14.518 3.085 -21.085 1.00 58.09 89 LYS A O 1
ATOM 686 N N . GLU A 1 90 ? 12.952 3.587 -22.612 1.00 57.34 90 GLU A N 1
ATOM 687 C CA . GLU A 1 90 ? 13.639 2.934 -23.712 1.00 57.34 90 GLU A CA 1
ATOM 688 C C . GLU A 1 90 ? 14.927 3.726 -23.965 1.00 57.34 90 GLU A C 1
ATOM 690 O O . GLU A 1 90 ? 14.902 4.964 -23.919 1.00 57.34 90 GLU A O 1
ATOM 695 N N . PRO A 1 91 ? 16.073 3.054 -24.158 1.00 53.72 91 PRO A N 1
ATOM 696 C CA . PRO A 1 91 ? 17.247 3.750 -24.634 1.00 53.72 91 PRO A CA 1
ATOM 697 C C . PRO A 1 91 ? 16.885 4.320 -26.002 1.00 53.72 91 PRO A C 1
ATOM 699 O O . PRO A 1 91 ? 16.598 3.571 -26.933 1.00 53.72 91 PRO A O 1
ATOM 702 N N . VAL A 1 92 ? 16.850 5.647 -26.100 1.00 57.75 92 VAL A N 1
ATOM 703 C CA . VAL A 1 92 ? 16.772 6.330 -27.388 1.00 57.75 92 VAL A CA 1
ATOM 704 C C . VAL A 1 92 ? 18.093 6.013 -28.086 1.00 57.75 92 VAL A C 1
ATOM 706 O O . VAL A 1 92 ? 19.143 6.493 -27.654 1.00 57.75 92 VAL A O 1
ATOM 709 N N . GLY A 1 93 ? 18.035 5.085 -29.043 1.00 47.09 93 GLY A N 1
ATOM 710 C CA . GLY A 1 93 ? 19.149 4.748 -29.928 1.00 47.09 93 GLY A CA 1
ATOM 711 C C . GLY A 1 93 ? 19.477 5.875 -30.893 1.00 47.09 93 GLY A C 1
ATOM 712 O O . GLY A 1 93 ? 18.597 6.736 -31.123 1.00 47.09 93 GLY A O 1
#